Protein AF-A0A661VK56-F1 (afdb_monomer_lite)

Foldseek 3Di:
DDLVCLLLLLLLQLLVCCVVDVCCVVFNAFLVVSLVSSPDDDPDVVSSVVSVVVCVVVVQKDADDQDPDDPDGGGPHIHGDPVSNVVSVVSPDDPVVVVVVVVVVVVVVVVVVVVVVVVVVVVVVCVVVPD

Secondary structure (DSSP, 8-state):
--TTTHHHHHHHHHHHHHHH-HHHHHH-B-HHHHHHHHT---SSHHHHHHHHHHHHHTTSEEES---TT-TT---S-EEE-HHHHHHHHHHTS-HHHHHHHHHHHHHHHHHHHHHHHHHHHHHHHHHHHH-

Sequence (131 aa):
MEPTEYPEHLLKVFFNEYNRNSVVREYGLYPNELINKSRIRFPDYGDALAAVDRMRELGWIKVLSPRPARRVCSFDGVQLTEKGIHYAQWLLRPWHRKAWDTVKGYVRSRIHLILAVLLTLLFAYLVWRFG

pLDDT: mean 87.24, std 12.74, range [43.44, 97.5]

Structure (mmCIF, N/CA/C/O backbone):
data_AF-A0A661VK56-F1
#
_entry.id   AF-A0A661VK56-F1
#
loop_
_atom_site.group_PDB
_atom_site.id
_atom_site.type_symbol
_atom_site.label_atom_id
_atom_site.label_alt_id
_atom_site.label_comp_id
_atom_site.label_asym_id
_atom_site.label_entity_id
_atom_site.label_seq_id
_atom_site.pdbx_PDB_ins_code
_atom_site.Cartn_x
_atom_site.Cartn_y
_atom_site.Cartn_z
_atom_site.occupancy
_atom_site.B_iso_or_equiv
_atom_site.auth_seq_id
_atom_site.auth_comp_id
_atom_site.auth_asym_id
_atom_site.auth_atom_id
_atom_site.pdbx_PDB_model_num
ATOM 1 N N . MET A 1 1 ? 6.924 13.075 -12.542 1.00 60.97 1 MET A N 1
ATOM 2 C CA . MET A 1 1 ? 6.350 12.439 -11.345 1.00 60.97 1 MET A CA 1
ATOM 3 C C . MET A 1 1 ? 7.347 12.677 -10.244 1.00 60.97 1 MET A C 1
ATOM 5 O O . MET A 1 1 ? 8.521 12.404 -10.465 1.00 60.97 1 MET A O 1
ATOM 9 N N . GLU A 1 2 ? 6.912 13.283 -9.148 1.00 70.31 2 GLU A N 1
ATOM 10 C CA . GLU A 1 2 ? 7.808 13.552 -8.022 1.00 70.31 2 GLU A CA 1
ATOM 11 C C . GLU A 1 2 ? 8.184 12.222 -7.343 1.00 70.31 2 GLU A C 1
ATOM 13 O O . GLU A 1 2 ? 7.333 11.328 -7.265 1.00 70.31 2 GLU A O 1
ATOM 18 N N . PRO A 1 3 ? 9.413 12.059 -6.820 1.00 70.25 3 PRO A N 1
ATOM 19 C CA . PRO A 1 3 ? 9.832 10.830 -6.138 1.00 70.25 3 PRO A CA 1
ATOM 20 C C . PRO A 1 3 ? 8.898 10.387 -5.001 1.00 70.25 3 PRO A C 1
ATOM 22 O O . PRO A 1 3 ? 8.760 9.199 -4.711 1.00 70.25 3 PRO A O 1
ATOM 25 N N . THR A 1 4 ? 8.204 11.344 -4.387 1.00 76.69 4 THR A N 1
ATOM 26 C CA . THR A 1 4 ? 7.226 11.132 -3.315 1.00 76.69 4 THR A CA 1
ATOM 27 C C . THR A 1 4 ? 5.907 10.512 -3.790 1.00 76.69 4 THR A C 1
ATOM 29 O O . THR A 1 4 ? 5.192 9.928 -2.979 1.00 76.69 4 THR A O 1
ATOM 32 N N . GLU A 1 5 ? 5.589 10.581 -5.086 1.00 85.62 5 GLU A N 1
ATOM 33 C CA . GLU A 1 5 ? 4.342 10.058 -5.664 1.00 85.62 5 GLU A CA 1
ATOM 34 C C . GLU A 1 5 ? 4.463 8.596 -6.122 1.00 85.62 5 GLU A C 1
ATOM 36 O O . GLU A 1 5 ? 3.448 7.908 -6.293 1.00 85.62 5 GLU A O 1
ATOM 41 N N . TYR A 1 6 ? 5.689 8.093 -6.311 1.00 88.94 6 TYR A N 1
ATOM 42 C CA . TYR A 1 6 ? 5.926 6.720 -6.765 1.00 88.94 6 TYR A CA 1
ATOM 43 C C . TYR A 1 6 ? 5.259 5.657 -5.879 1.00 88.94 6 TYR A C 1
ATOM 45 O O . TYR A 1 6 ? 4.597 4.776 -6.439 1.00 88.94 6 TYR A O 1
ATOM 53 N N . PRO A 1 7 ? 5.330 5.727 -4.533 1.00 93.25 7 PRO A N 1
ATOM 54 C CA . PRO A 1 7 ? 4.699 4.731 -3.668 1.00 93.25 7 PRO A CA 1
ATOM 55 C C . PRO A 1 7 ? 3.177 4.652 -3.849 1.00 93.25 7 PRO A C 1
ATOM 57 O O . PRO A 1 7 ? 2.611 3.561 -3.898 1.00 93.25 7 PRO A O 1
ATOM 60 N N . GLU A 1 8 ? 2.494 5.792 -3.989 1.00 94.56 8 GLU A N 1
ATOM 61 C CA . GLU A 1 8 ? 1.039 5.820 -4.180 1.00 94.56 8 GLU A CA 1
ATOM 62 C C . GLU A 1 8 ? 0.627 5.271 -5.546 1.00 94.56 8 GLU A C 1
ATOM 64 O O . GLU A 1 8 ? -0.393 4.586 -5.676 1.00 94.56 8 GLU A O 1
ATOM 69 N N . HIS A 1 9 ? 1.405 5.566 -6.587 1.00 93.88 9 HIS A N 1
ATOM 70 C CA . HIS A 1 9 ? 1.124 5.058 -7.922 1.00 93.88 9 HIS A CA 1
ATOM 71 C C . HIS A 1 9 ? 1.365 3.550 -8.013 1.00 93.88 9 HIS A C 1
ATOM 73 O O . HIS A 1 9 ? 0.511 2.824 -8.528 1.00 93.88 9 HIS A O 1
ATOM 79 N N . LEU A 1 10 ? 2.474 3.062 -7.452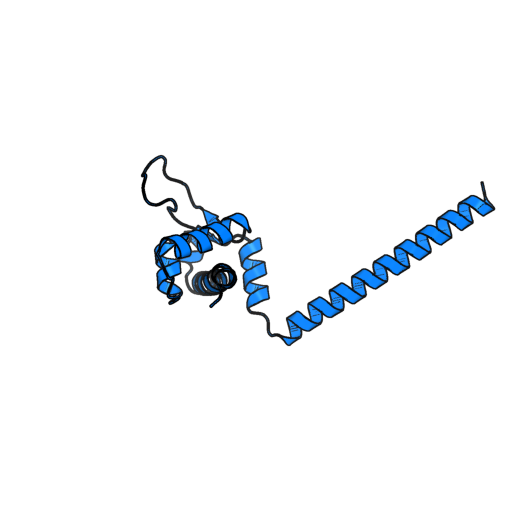 1.00 94.94 10 LEU A N 1
ATOM 80 C CA . LEU A 1 10 ? 2.727 1.628 -7.312 1.00 94.94 10 LEU A CA 1
ATOM 81 C C . LEU A 1 10 ? 1.608 0.947 -6.517 1.00 94.94 10 LEU A C 1
ATOM 83 O O . LEU A 1 10 ? 1.123 -0.103 -6.933 1.00 94.94 10 LEU A O 1
ATOM 87 N N . LEU A 1 11 ? 1.121 1.568 -5.439 1.00 96.69 11 LEU A N 1
ATOM 88 C CA . LEU A 1 11 ? 0.007 1.037 -4.656 1.00 96.69 11 LEU A CA 1
ATOM 89 C C . LEU A 1 11 ? -1.289 0.914 -5.474 1.00 96.69 11 LEU A C 1
ATOM 91 O O . LEU A 1 11 ? -1.969 -0.108 -5.383 1.00 96.69 11 LEU A O 1
ATOM 95 N N . LYS A 1 12 ? -1.631 1.913 -6.300 1.00 95.94 12 LYS A N 1
ATOM 96 C CA . LYS A 1 12 ? -2.804 1.848 -7.196 1.00 95.94 12 LYS A CA 1
ATOM 97 C C . LYS A 1 12 ? -2.689 0.692 -8.188 1.00 95.94 12 LYS A C 1
ATOM 99 O O . LYS A 1 12 ? -3.656 -0.042 -8.390 1.00 95.94 12 LYS A O 1
ATOM 104 N N . VAL A 1 13 ? -1.513 0.519 -8.794 1.00 95.81 13 VAL A N 1
ATOM 105 C CA . VAL A 1 13 ? -1.239 -0.584 -9.729 1.00 95.81 13 VAL A CA 1
ATOM 106 C C . VAL A 1 13 ? -1.361 -1.922 -9.008 1.00 95.81 13 VAL A C 1
ATOM 108 O O . VAL A 1 13 ? -2.071 -2.807 -9.483 1.00 95.81 13 VAL A O 1
ATOM 111 N N . PHE A 1 14 ? -0.750 -2.047 -7.830 1.00 96.62 14 PHE A N 1
ATOM 112 C CA . PHE A 1 14 ? -0.795 -3.279 -7.055 1.00 96.62 14 PHE A CA 1
ATOM 113 C C . PHE A 1 14 ? -2.229 -3.643 -6.654 1.00 96.62 14 PHE A C 1
ATOM 115 O O . PHE A 1 14 ? -2.654 -4.785 -6.813 1.00 96.62 14 PHE A O 1
ATOM 122 N N . PHE A 1 15 ? -3.016 -2.664 -6.207 1.00 97.25 15 PHE A N 1
ATOM 123 C CA . PHE A 1 15 ? -4.417 -2.873 -5.850 1.00 97.25 15 PHE A CA 1
ATOM 124 C C . PHE A 1 15 ? -5.283 -3.289 -7.048 1.00 97.25 15 PHE A C 1
ATOM 126 O O . PHE A 1 15 ? -6.156 -4.147 -6.915 1.00 97.25 15 PHE A O 1
ATOM 133 N N . ASN A 1 16 ? -5.023 -2.743 -8.237 1.00 96.06 16 ASN A N 1
ATOM 134 C CA . ASN A 1 16 ? -5.711 -3.175 -9.452 1.00 96.06 16 ASN A CA 1
ATOM 135 C C . ASN A 1 16 ? -5.389 -4.634 -9.807 1.00 96.06 16 ASN A C 1
ATOM 137 O O . ASN A 1 16 ? -6.302 -5.391 -10.132 1.00 96.06 16 ASN A O 1
ATOM 141 N N . GLU A 1 17 ? -4.125 -5.049 -9.707 1.00 95.75 17 GLU A N 1
ATOM 142 C CA . GLU A 1 17 ? -3.714 -6.443 -9.934 1.00 95.75 17 GLU A CA 1
ATOM 143 C C . GLU A 1 17 ? -4.309 -7.391 -8.885 1.00 95.75 17 GLU A C 1
ATOM 145 O O . GLU A 1 17 ? -4.854 -8.435 -9.237 1.00 95.75 17 GLU A O 1
ATOM 150 N N . TYR A 1 18 ? -4.308 -6.988 -7.614 1.00 95.44 18 TYR A N 1
ATOM 151 C CA . TYR A 1 18 ? -4.923 -7.721 -6.503 1.00 95.44 18 TYR A CA 1
ATOM 152 C C . TYR A 1 18 ? -6.428 -7.986 -6.711 1.00 95.44 18 TYR A C 1
ATOM 154 O O . TYR A 1 18 ? -6.957 -9.046 -6.352 1.00 95.44 18 TYR A O 1
ATOM 162 N N . ASN A 1 19 ? -7.144 -7.030 -7.306 1.00 95.38 19 ASN A N 1
ATOM 163 C CA . ASN A 1 19 ? -8.568 -7.187 -7.607 1.00 95.38 19 ASN A CA 1
ATOM 164 C C . ASN A 1 19 ? -8.820 -8.080 -8.827 1.00 95.38 19 ASN A C 1
ATOM 166 O O . ASN A 1 19 ? -9.839 -8.767 -8.866 1.00 95.38 19 ASN A O 1
ATOM 170 N N . ARG A 1 20 ? -7.907 -8.081 -9.804 1.00 95.25 20 ARG A N 1
ATOM 171 C CA . ARG A 1 20 ? -8.059 -8.797 -11.080 1.00 95.25 20 ARG A CA 1
ATOM 172 C C . ARG A 1 20 ? -7.554 -10.237 -11.043 1.00 95.25 20 ARG A C 1
ATOM 174 O O . ARG A 1 20 ? -8.059 -11.057 -11.800 1.00 95.25 20 ARG A O 1
ATOM 181 N N . ASN A 1 21 ? -6.568 -10.541 -10.202 1.00 93.44 21 ASN A N 1
ATOM 182 C CA . ASN A 1 21 ? -5.884 -11.829 -10.199 1.00 93.44 21 ASN A CA 1
ATOM 183 C C . ASN A 1 21 ? -5.910 -12.470 -8.801 1.00 93.44 21 ASN A C 1
ATOM 185 O O . ASN A 1 21 ? -5.311 -11.954 -7.856 1.00 93.44 21 ASN A O 1
ATOM 189 N N . SER A 1 22 ? -6.588 -13.616 -8.671 1.00 92.06 22 SER A N 1
ATOM 190 C CA . SER A 1 22 ? -6.664 -14.374 -7.413 1.00 92.06 22 SER A CA 1
ATOM 191 C C . SER A 1 22 ? -5.299 -14.879 -6.944 1.00 92.06 22 SER A C 1
ATOM 193 O O . SER A 1 22 ? -5.051 -14.897 -5.742 1.00 92.06 22 SER A O 1
ATOM 195 N N . VAL A 1 23 ? -4.382 -15.193 -7.866 1.00 88.88 23 VAL A N 1
ATOM 196 C CA . VAL A 1 23 ? -3.012 -15.616 -7.535 1.00 88.88 23 VAL A CA 1
ATOM 197 C C . VAL A 1 23 ? -2.266 -14.492 -6.820 1.00 88.88 23 VAL A C 1
ATOM 199 O O . VAL A 1 23 ? -1.632 -14.726 -5.799 1.00 88.88 23 VAL A O 1
ATOM 202 N N . VAL A 1 24 ? -2.408 -13.249 -7.290 1.00 91.12 24 VAL A N 1
ATOM 203 C CA . VAL A 1 24 ? -1.785 -12.074 -6.649 1.00 91.12 24 VAL A CA 1
ATOM 204 C C . VAL A 1 24 ? -2.366 -11.821 -5.260 1.00 91.12 24 VAL A C 1
ATOM 206 O O . VAL A 1 24 ? -1.668 -11.378 -4.348 1.00 91.12 24 VAL A O 1
ATOM 209 N N . ARG A 1 25 ? -3.655 -12.115 -5.076 1.00 90.50 25 ARG A N 1
ATOM 210 C CA . ARG A 1 25 ? -4.321 -11.996 -3.778 1.00 90.50 25 ARG A CA 1
ATOM 211 C C . ARG A 1 25 ? -3.781 -12.999 -2.767 1.00 90.50 25 ARG A C 1
ATOM 213 O O . ARG A 1 25 ? -3.565 -12.625 -1.618 1.00 90.50 25 ARG A O 1
ATOM 220 N N . GLU A 1 26 ? -3.570 -14.235 -3.194 1.00 87.62 26 GLU A N 1
ATOM 221 C CA . GLU A 1 26 ? -3.153 -15.341 -2.333 1.00 87.62 26 GLU A CA 1
ATOM 222 C C . GLU A 1 26 ? -1.640 -15.341 -2.073 1.00 87.62 26 GLU A C 1
ATOM 224 O O . GLU A 1 26 ? -1.215 -15.422 -0.922 1.00 87.62 26 GLU A O 1
ATOM 229 N N . TYR A 1 27 ? -0.836 -15.151 -3.121 1.00 87.69 27 TYR A N 1
ATOM 230 C CA . TYR A 1 27 ? 0.622 -15.318 -3.093 1.00 87.69 27 TYR A CA 1
ATOM 231 C C . TYR A 1 27 ? 1.410 -14.007 -3.189 1.00 87.69 27 TYR A C 1
ATOM 233 O O . TYR A 1 27 ? 2.634 -14.018 -3.083 1.00 87.69 27 TYR A O 1
ATOM 241 N N . GLY A 1 28 ? 0.738 -12.868 -3.365 1.00 90.56 28 GLY A N 1
ATOM 242 C CA . GLY A 1 28 ? 1.404 -11.582 -3.548 1.00 90.56 28 GLY A CA 1
ATOM 243 C C . GLY A 1 28 ? 2.021 -11.416 -4.938 1.00 90.56 28 GLY A C 1
ATOM 244 O O . GLY A 1 28 ? 1.610 -12.048 -5.909 1.00 90.56 28 GLY A O 1
ATOM 245 N N . LEU A 1 29 ? 2.981 -10.502 -5.045 1.00 91.00 29 LEU A N 1
ATOM 246 C CA . LEU A 1 29 ? 3.660 -10.161 -6.291 1.00 91.00 29 LEU A CA 1
ATOM 247 C C . LEU A 1 29 ? 5.135 -9.852 -6.024 1.00 91.00 29 LEU A C 1
ATOM 249 O O . LEU A 1 29 ? 5.466 -9.277 -4.987 1.00 91.00 29 LEU A O 1
ATOM 253 N N . TYR A 1 30 ? 6.032 -10.170 -6.953 1.00 90.88 30 TYR A N 1
ATOM 254 C CA . TYR A 1 30 ? 7.426 -9.737 -6.832 1.00 90.88 30 TYR A CA 1
ATOM 255 C C . TYR A 1 30 ? 7.549 -8.228 -7.091 1.00 90.88 30 TYR A C 1
ATOM 257 O O . TYR A 1 30 ? 6.912 -7.723 -8.020 1.00 90.88 30 TYR A O 1
ATOM 265 N N . PRO A 1 31 ? 8.398 -7.477 -6.362 1.00 90.38 31 PRO A N 1
ATOM 266 C CA . PRO A 1 31 ? 8.567 -6.043 -6.618 1.00 90.38 31 PRO A CA 1
ATOM 267 C C . PRO A 1 31 ? 8.916 -5.709 -8.064 1.00 90.38 31 PRO A C 1
ATOM 269 O O . PRO A 1 31 ? 8.384 -4.752 -8.615 1.00 90.38 31 PRO A O 1
ATOM 272 N N . ASN A 1 32 ? 9.732 -6.538 -8.714 1.00 89.25 32 ASN A N 1
ATOM 273 C CA . ASN A 1 32 ? 10.124 -6.327 -10.108 1.00 89.25 32 ASN A CA 1
ATOM 274 C C . ASN A 1 32 ? 8.934 -6.440 -11.052 1.00 89.25 32 ASN A C 1
ATOM 276 O O . ASN A 1 32 ? 8.797 -5.646 -11.979 1.00 89.25 32 ASN A O 1
ATOM 280 N N . GLU A 1 33 ? 8.035 -7.387 -10.792 1.00 91.06 33 GLU A N 1
ATOM 281 C CA . GLU A 1 33 ? 6.789 -7.503 -11.541 1.00 91.06 33 GLU A CA 1
ATOM 282 C C . GLU A 1 33 ? 5.894 -6.285 -11.306 1.00 91.06 33 GLU A C 1
ATOM 284 O O . GLU A 1 33 ? 5.283 -5.796 -12.255 1.00 91.06 33 GLU A O 1
ATOM 289 N N . LEU A 1 34 ? 5.846 -5.756 -10.077 1.00 92.38 34 LEU A N 1
ATOM 290 C CA . LEU A 1 34 ? 5.043 -4.576 -9.745 1.00 92.38 34 LEU A CA 1
ATOM 291 C C . LEU A 1 34 ? 5.568 -3.342 -10.480 1.00 92.38 34 LEU A C 1
ATOM 293 O O . LEU A 1 34 ? 4.800 -2.626 -11.125 1.00 92.38 34 LEU A O 1
ATOM 297 N N . ILE A 1 35 ? 6.881 -3.125 -10.411 1.00 91.75 35 ILE A N 1
ATOM 298 C CA . ILE A 1 35 ? 7.588 -2.034 -11.081 1.00 91.75 35 ILE A CA 1
ATOM 299 C C . ILE A 1 35 ? 7.341 -2.119 -12.590 1.00 91.75 35 ILE A C 1
ATOM 301 O O . ILE A 1 35 ? 6.879 -1.146 -13.188 1.00 91.75 35 ILE A O 1
ATOM 305 N N . ASN A 1 36 ? 7.520 -3.297 -13.192 1.00 91.44 36 ASN A N 1
ATOM 306 C CA . ASN A 1 36 ? 7.294 -3.504 -14.623 1.00 91.44 36 ASN A CA 1
ATOM 307 C C . ASN A 1 36 ? 5.831 -3.258 -15.030 1.00 91.44 36 ASN A C 1
ATOM 309 O O . ASN A 1 36 ? 5.564 -2.585 -16.028 1.00 91.44 36 ASN A O 1
ATOM 313 N N . LYS A 1 37 ? 4.863 -3.748 -14.243 1.00 92.50 37 LYS A N 1
ATOM 314 C CA . LYS A 1 37 ? 3.426 -3.523 -14.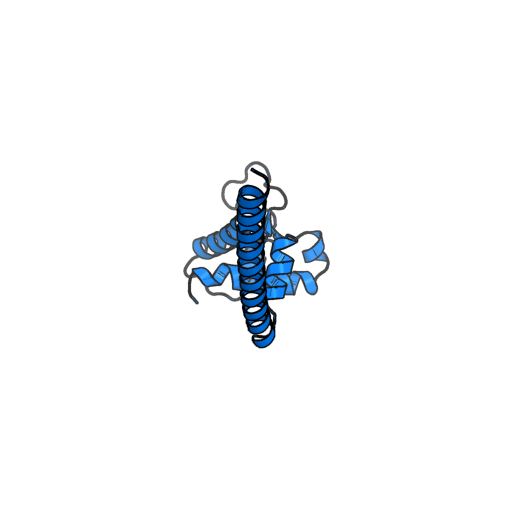483 1.00 92.50 37 LYS A CA 1
ATOM 315 C C . LYS A 1 37 ? 3.029 -2.056 -14.329 1.00 92.50 37 LYS A C 1
ATOM 317 O O . LYS A 1 37 ? 2.079 -1.618 -14.977 1.00 92.50 37 LYS A O 1
ATOM 322 N N . SER A 1 38 ? 3.751 -1.291 -13.511 1.00 90.94 38 SER A N 1
ATOM 323 C CA . SER A 1 38 ? 3.433 0.114 -13.249 1.00 90.94 38 SER A CA 1
ATOM 324 C C . SER A 1 38 ? 3.677 1.042 -14.435 1.00 90.94 38 SER A C 1
ATOM 326 O O . SER A 1 38 ? 3.078 2.116 -14.488 1.00 90.94 38 SER A O 1
ATOM 328 N N . ARG A 1 39 ? 4.542 0.636 -15.379 1.00 90.19 39 ARG A N 1
ATOM 329 C CA . ARG A 1 39 ? 5.012 1.454 -16.512 1.00 90.19 39 ARG A CA 1
ATOM 330 C C . ARG A 1 39 ? 5.625 2.802 -16.097 1.00 90.19 39 ARG A C 1
ATOM 332 O O . ARG A 1 39 ? 5.792 3.679 -16.942 1.00 90.19 39 ARG A O 1
ATOM 339 N N . ILE A 1 40 ? 5.974 2.969 -14.820 1.00 88.56 40 ILE A N 1
ATOM 340 C CA . ILE A 1 40 ? 6.714 4.130 -14.331 1.00 88.56 40 ILE A CA 1
ATOM 341 C C . ILE A 1 40 ? 8.159 4.002 -14.813 1.00 88.56 40 ILE A C 1
ATOM 343 O O . ILE A 1 40 ? 8.782 2.949 -14.672 1.00 88.56 40 ILE A O 1
ATOM 347 N N . ARG A 1 41 ? 8.700 5.083 -15.379 1.00 87.31 41 ARG A N 1
ATOM 348 C CA . ARG A 1 41 ? 10.135 5.194 -15.644 1.00 87.31 41 ARG A CA 1
ATOM 349 C C . ARG A 1 41 ? 10.810 5.746 -14.399 1.00 87.31 41 ARG A C 1
ATOM 351 O O . ARG A 1 41 ? 10.668 6.930 -14.108 1.00 87.31 41 ARG A O 1
ATOM 358 N N . PHE A 1 42 ? 11.507 4.880 -13.681 1.00 86.88 42 PHE A N 1
ATOM 359 C CA . PHE A 1 42 ? 12.376 5.294 -12.589 1.00 86.88 42 PHE A CA 1
ATOM 360 C C . PHE A 1 42 ? 13.721 5.781 -13.153 1.00 86.88 42 PHE A C 1
ATOM 362 O O . PHE A 1 42 ? 14.164 5.230 -14.166 1.00 86.88 42 PHE A O 1
ATOM 369 N N . PRO A 1 43 ? 14.353 6.802 -12.544 1.00 86.00 43 PRO A N 1
ATOM 370 C CA . PRO A 1 43 ? 15.698 7.241 -12.921 1.00 86.00 43 PRO A CA 1
ATOM 371 C C . PRO A 1 43 ? 16.720 6.107 -12.811 1.00 86.00 43 PRO A C 1
ATOM 373 O O . PRO A 1 43 ? 17.510 5.894 -13.730 1.00 86.00 43 PRO A O 1
ATOM 376 N N . ASP A 1 44 ? 16.637 5.333 -11.730 1.00 88.00 44 ASP A N 1
ATOM 377 C CA . ASP A 1 44 ? 17.379 4.095 -11.554 1.00 88.00 44 ASP A CA 1
ATOM 378 C C . ASP A 1 44 ? 16.535 3.007 -10.863 1.00 88.00 44 ASP A C 1
ATOM 380 O O . ASP A 1 44 ? 15.404 3.214 -10.418 1.00 88.00 44 ASP A O 1
ATOM 384 N N . TYR A 1 45 ? 17.074 1.790 -10.820 1.00 84.88 45 TYR A N 1
ATOM 385 C CA . TYR A 1 45 ? 16.396 0.657 -10.193 1.00 84.88 45 TYR A CA 1
ATOM 386 C C . TYR A 1 45 ? 16.385 0.737 -8.653 1.00 84.88 45 TYR A C 1
ATOM 388 O O . TYR A 1 45 ? 15.502 0.167 -8.011 1.00 84.88 45 TYR A O 1
ATOM 396 N N . GLY A 1 46 ? 17.332 1.464 -8.056 1.00 86.94 46 GLY A N 1
ATOM 397 C CA . GLY A 1 46 ? 17.376 1.739 -6.623 1.00 86.94 46 GLY A CA 1
ATOM 398 C C . GLY A 1 46 ? 16.188 2.586 -6.167 1.00 86.94 46 GLY A C 1
ATOM 399 O O . GLY A 1 46 ? 15.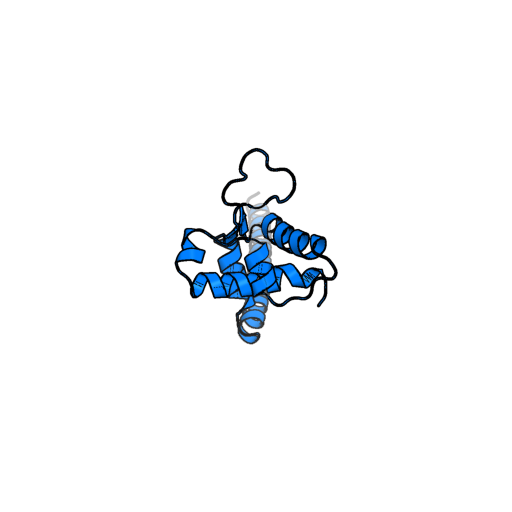550 2.226 -5.183 1.00 86.94 46 GLY A O 1
ATOM 400 N N . ASP A 1 47 ? 15.812 3.614 -6.926 1.00 87.94 47 ASP A N 1
ATOM 401 C CA . ASP A 1 47 ? 14.628 4.448 -6.689 1.00 87.94 47 ASP A CA 1
ATOM 402 C C . ASP A 1 47 ? 13.337 3.624 -6.726 1.00 87.94 47 ASP A C 1
ATOM 404 O O . ASP A 1 47 ? 12.431 3.807 -5.907 1.00 87.94 47 ASP A O 1
ATOM 408 N N . ALA A 1 48 ? 13.255 2.677 -7.664 1.00 89.00 48 ALA A N 1
ATOM 409 C CA . ALA A 1 48 ? 12.111 1.781 -7.781 1.00 89.00 48 ALA A CA 1
ATOM 410 C C . ALA A 1 48 ? 11.969 0.893 -6.537 1.00 89.00 48 ALA A C 1
ATOM 412 O O . ALA A 1 48 ? 10.876 0.752 -5.980 1.00 89.00 48 ALA A O 1
ATOM 413 N N . LEU A 1 49 ? 13.085 0.331 -6.064 1.00 89.88 49 LEU A N 1
ATOM 414 C CA . LEU A 1 49 ? 13.112 -0.447 -4.830 1.00 89.88 49 LEU A CA 1
ATOM 415 C C . LEU A 1 49 ? 12.866 0.418 -3.591 1.00 89.88 49 LEU A C 1
ATOM 417 O O . LEU A 1 49 ? 12.153 -0.028 -2.698 1.00 89.88 49 LEU A O 1
ATOM 421 N N . ALA A 1 50 ? 13.381 1.647 -3.545 1.00 90.81 50 ALA A N 1
ATOM 422 C CA . ALA A 1 50 ? 13.144 2.590 -2.456 1.00 90.81 50 ALA A CA 1
ATOM 423 C C . ALA A 1 50 ? 11.658 2.958 -2.346 1.00 90.81 50 ALA A C 1
ATOM 425 O O . ALA A 1 50 ? 11.120 3.040 -1.244 1.00 90.81 50 ALA A O 1
ATOM 426 N N . ALA A 1 51 ? 10.954 3.102 -3.473 1.00 92.12 51 ALA A N 1
ATOM 427 C CA . ALA A 1 51 ? 9.512 3.324 -3.470 1.00 92.12 51 ALA A CA 1
ATOM 428 C C . ALA A 1 51 ? 8.744 2.121 -2.891 1.00 92.12 51 ALA A C 1
ATOM 430 O O . ALA A 1 51 ? 7.827 2.304 -2.088 1.00 92.12 51 ALA A O 1
ATOM 431 N N . VAL A 1 52 ? 9.133 0.892 -3.247 1.00 92.44 52 VAL A N 1
ATOM 432 C CA . VAL A 1 52 ? 8.554 -0.335 -2.667 1.00 92.44 52 VAL A CA 1
ATOM 433 C C . VAL A 1 52 ? 8.879 -0.440 -1.178 1.00 92.44 52 VAL A C 1
ATOM 435 O O . VAL A 1 52 ? 8.004 -0.767 -0.374 1.00 92.44 52 VAL A O 1
ATOM 438 N N . ASP A 1 53 ? 10.106 -0.109 -0.785 1.00 91.38 53 ASP A N 1
ATOM 439 C CA . ASP A 1 53 ? 10.510 -0.113 0.615 1.00 91.38 53 ASP A CA 1
ATOM 440 C C . ASP A 1 53 ? 9.711 0.904 1.431 1.00 91.38 53 ASP A C 1
ATOM 442 O O . ASP A 1 53 ? 9.197 0.595 2.506 1.00 91.38 53 ASP A O 1
ATOM 446 N N . ARG A 1 54 ? 9.457 2.079 0.855 1.00 93.25 54 ARG A N 1
ATOM 447 C CA . ARG A 1 54 ? 8.594 3.090 1.456 1.00 93.25 54 ARG A CA 1
ATOM 448 C C . ARG A 1 54 ? 7.160 2.595 1.640 1.00 93.25 54 ARG A C 1
ATOM 450 O O . ARG A 1 54 ? 6.557 2.848 2.681 1.00 93.25 54 ARG A O 1
ATOM 457 N N . MET A 1 55 ? 6.603 1.855 0.678 1.00 95.12 55 MET A N 1
ATOM 458 C CA . MET A 1 55 ? 5.283 1.222 0.840 1.00 95.12 55 MET A CA 1
ATOM 459 C C . MET A 1 55 ? 5.265 0.238 2.023 1.00 95.12 55 MET A C 1
ATOM 461 O O . MET A 1 55 ? 4.249 0.135 2.720 1.00 95.12 55 MET A O 1
ATOM 465 N N . ARG A 1 56 ? 6.374 -0.479 2.261 1.00 93.88 56 ARG A N 1
ATOM 466 C CA . ARG A 1 56 ? 6.548 -1.377 3.414 1.00 93.88 56 ARG A CA 1
ATOM 467 C C . ARG A 1 56 ? 6.626 -0.589 4.721 1.00 93.88 56 ARG A C 1
ATOM 469 O O . ARG A 1 56 ? 5.882 -0.909 5.644 1.00 93.88 56 ARG A O 1
ATOM 476 N N . GLU A 1 57 ? 7.452 0.454 4.795 1.00 93.25 57 GLU A N 1
ATOM 477 C CA . GLU A 1 57 ? 7.569 1.328 5.976 1.00 93.25 57 GLU A CA 1
ATOM 478 C C . GLU A 1 57 ? 6.231 1.970 6.365 1.00 93.25 57 GLU A C 1
ATOM 480 O O . GLU A 1 57 ? 5.882 2.062 7.541 1.00 93.25 57 GLU A O 1
ATOM 485 N N . LEU A 1 58 ? 5.437 2.377 5.371 1.00 94.88 58 LEU A N 1
ATOM 486 C CA . LEU A 1 58 ? 4.102 2.942 5.580 1.00 94.88 58 LEU A CA 1
ATOM 487 C C . LEU A 1 58 ? 3.062 1.882 5.983 1.00 94.88 58 LEU A C 1
ATOM 489 O O . LEU A 1 58 ? 1.928 2.224 6.342 1.00 94.88 58 LEU A O 1
ATOM 493 N N . GLY A 1 59 ? 3.434 0.601 5.966 1.00 96.12 59 GLY A N 1
ATOM 494 C CA . GLY A 1 59 ? 2.590 -0.529 6.329 1.00 96.12 59 GLY A CA 1
ATOM 495 C C . GLY A 1 59 ? 1.508 -0.833 5.298 1.00 96.12 59 GLY A C 1
ATOM 496 O O . GLY A 1 59 ? 0.495 -1.427 5.657 1.00 96.12 59 GLY A O 1
ATOM 497 N N . TRP A 1 60 ? 1.669 -0.401 4.043 1.00 97.50 60 TRP A N 1
ATOM 498 C CA . TRP A 1 60 ? 0.725 -0.698 2.959 1.00 97.50 60 TRP A CA 1
ATOM 499 C C . TRP A 1 60 ? 0.944 -2.088 2.360 1.00 97.50 60 TRP A C 1
ATOM 501 O O . TRP A 1 60 ? 0.010 -2.702 1.843 1.00 97.50 60 TRP A O 1
ATOM 511 N N . ILE A 1 61 ? 2.172 -2.594 2.451 1.00 95.62 61 ILE A N 1
ATOM 512 C CA . ILE A 1 61 ? 2.543 -3.939 2.020 1.00 95.62 61 ILE A CA 1
ATOM 513 C C . ILE A 1 61 ? 3.332 -4.659 3.113 1.00 95.62 61 ILE A C 1
ATOM 515 O O . ILE A 1 61 ? 3.962 -4.028 3.961 1.00 95.62 61 ILE A O 1
ATOM 519 N N . LYS A 1 62 ? 3.315 -5.989 3.066 1.00 92.75 62 LYS A N 1
ATOM 520 C CA . LYS A 1 62 ? 4.170 -6.879 3.858 1.00 92.75 62 LYS A CA 1
ATOM 521 C C . LYS A 1 62 ? 5.018 -7.746 2.930 1.00 92.75 62 LYS A C 1
ATOM 523 O O . LYS A 1 62 ? 4.584 -8.061 1.824 1.00 92.75 62 LYS A O 1
ATOM 528 N N . VAL A 1 63 ? 6.203 -8.139 3.386 1.00 88.62 63 VAL A N 1
ATOM 529 C CA . VAL A 1 63 ? 7.092 -9.053 2.652 1.00 88.62 63 VAL A CA 1
ATOM 530 C C . VAL A 1 63 ? 6.733 -10.491 3.018 1.00 88.62 63 VAL A C 1
ATOM 532 O O . VAL A 1 63 ? 6.615 -10.819 4.199 1.00 88.62 63 VAL A O 1
ATOM 535 N N . LEU A 1 64 ? 6.535 -11.338 2.014 1.00 83.12 64 LEU A N 1
ATOM 536 C CA . LEU A 1 64 ? 6.254 -12.759 2.178 1.00 83.12 64 LEU A CA 1
ATOM 537 C C . LEU A 1 64 ? 7.589 -13.510 2.225 1.00 83.12 64 LEU A C 1
ATOM 539 O O . LEU A 1 64 ? 8.184 -13.768 1.189 1.00 83.12 64 LEU A O 1
ATOM 543 N N . SER A 1 65 ? 8.051 -13.805 3.444 1.00 67.19 65 SER A N 1
ATOM 544 C CA . SER A 1 65 ? 9.294 -14.517 3.793 1.00 67.19 65 SER A CA 1
ATOM 545 C C . SER A 1 65 ? 10.596 -13.929 3.226 1.00 67.19 65 SER A C 1
ATOM 547 O O . SER A 1 65 ? 10.857 -14.046 2.041 1.00 67.19 65 SER A O 1
ATOM 549 N N . PRO A 1 66 ? 11.512 -13.403 4.052 1.00 56.16 66 PRO A N 1
ATOM 550 C CA . PRO A 1 66 ? 12.905 -13.293 3.641 1.00 56.16 66 PRO A CA 1
ATOM 551 C C . PRO A 1 66 ? 13.511 -14.703 3.648 1.00 56.16 66 PRO A C 1
ATOM 553 O O . PRO A 1 66 ? 13.697 -15.279 4.722 1.00 56.16 66 PRO A O 1
ATOM 556 N N . ARG A 1 67 ? 13.828 -15.308 2.495 1.00 49.81 67 ARG A N 1
ATOM 557 C CA . ARG A 1 67 ? 14.710 -16.484 2.517 1.00 49.81 67 ARG A CA 1
ATOM 558 C C . ARG A 1 67 ? 16.005 -16.096 3.237 1.00 49.81 67 ARG A C 1
ATOM 560 O O . ARG A 1 67 ? 16.573 -15.038 2.944 1.00 49.81 67 ARG A O 1
ATOM 567 N N . PRO A 1 68 ? 16.510 -16.928 4.161 1.00 46.41 68 PRO A N 1
ATOM 568 C CA . PRO A 1 68 ? 17.799 -16.668 4.770 1.00 46.41 68 PRO A CA 1
ATOM 569 C C . PRO A 1 68 ? 18.868 -16.699 3.668 1.00 46.41 68 PRO A C 1
ATOM 571 O O . PRO A 1 68 ? 19.105 -17.722 3.034 1.00 46.41 68 PRO A O 1
ATOM 574 N N . ALA A 1 69 ? 19.491 -15.544 3.436 1.00 45.31 69 ALA A N 1
ATOM 575 C CA . ALA A 1 69 ? 20.725 -15.366 2.677 1.00 45.31 69 ALA A CA 1
ATOM 576 C C . ALA A 1 69 ? 20.720 -15.785 1.188 1.00 45.31 69 ALA A C 1
ATOM 578 O O . ALA A 1 69 ? 21.440 -16.692 0.774 1.00 45.31 69 ALA A O 1
ATOM 579 N N . ARG A 1 70 ? 20.088 -14.985 0.322 1.00 43.44 70 ARG A N 1
ATOM 580 C CA . ARG A 1 70 ? 20.723 -14.647 -0.967 1.00 43.44 70 ARG A CA 1
ATOM 581 C C . ARG A 1 70 ? 20.908 -13.141 -1.052 1.00 43.44 70 ARG A C 1
ATOM 583 O O . ARG A 1 70 ? 19.998 -12.387 -1.372 1.00 43.44 70 ARG A O 1
ATOM 590 N N . ARG A 1 71 ? 22.122 -12.720 -0.692 1.00 47.69 71 ARG A N 1
ATOM 591 C CA . ARG A 1 71 ? 22.646 -11.370 -0.905 1.00 47.69 71 ARG A CA 1
ATOM 592 C C . ARG A 1 71 ? 22.416 -11.035 -2.380 1.00 47.69 71 ARG A C 1
ATOM 594 O O . ARG A 1 71 ? 22.932 -11.771 -3.213 1.00 47.69 71 ARG A O 1
ATOM 601 N N . VAL A 1 72 ? 21.600 -10.014 -2.657 1.00 49.22 72 VAL A N 1
ATOM 602 C CA . VAL A 1 72 ? 21.571 -9.131 -3.851 1.00 49.22 72 VAL A CA 1
ATOM 603 C C . VAL A 1 72 ? 20.139 -8.647 -4.170 1.00 49.22 72 VAL A C 1
ATOM 605 O O . VAL A 1 72 ? 20.011 -7.523 -4.636 1.00 49.22 72 VAL A O 1
ATOM 608 N N . CYS A 1 73 ? 19.059 -9.364 -3.807 1.00 46.19 73 CYS A N 1
ATOM 609 C CA . CYS A 1 73 ? 17.674 -8.875 -3.995 1.00 46.19 73 CYS A CA 1
ATOM 610 C C . CYS A 1 73 ? 16.749 -9.266 -2.822 1.00 46.19 73 CYS A C 1
ATOM 612 O O . CYS A 1 73 ? 16.497 -10.444 -2.595 1.00 46.19 73 CYS A O 1
ATOM 614 N N . SER A 1 74 ? 16.237 -8.280 -2.078 1.00 51.25 74 SER A N 1
ATOM 615 C CA . SER A 1 74 ? 15.689 -8.442 -0.714 1.00 51.25 74 SER A CA 1
ATOM 616 C C . SER A 1 74 ? 14.182 -8.732 -0.598 1.00 51.25 74 SER A C 1
ATOM 618 O O . SER A 1 74 ? 13.613 -8.545 0.477 1.00 51.25 74 SER A O 1
ATOM 620 N N . PHE A 1 75 ? 13.507 -9.152 -1.670 1.00 57.84 75 PHE A N 1
ATOM 621 C CA . PHE A 1 75 ? 12.053 -9.347 -1.655 1.00 57.84 75 PHE A CA 1
ATOM 622 C C . PHE A 1 75 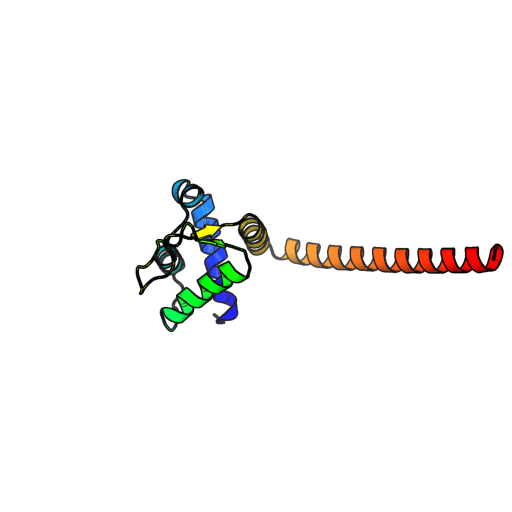? 11.646 -10.616 -2.417 1.00 57.84 75 PHE A C 1
ATOM 624 O O . PHE A 1 75 ? 11.582 -10.609 -3.644 1.00 57.84 75 PHE A O 1
ATOM 631 N N . ASP A 1 76 ? 11.313 -11.685 -1.689 1.00 68.06 76 ASP A N 1
ATOM 632 C CA . ASP A 1 76 ? 10.784 -12.939 -2.262 1.00 68.06 76 ASP A CA 1
ATOM 633 C C . ASP A 1 76 ? 9.282 -12.855 -2.619 1.00 68.06 76 ASP A C 1
ATOM 635 O O . ASP A 1 76 ? 8.704 -13.804 -3.141 1.00 68.06 76 ASP A O 1
ATOM 639 N N . GLY A 1 77 ? 8.655 -11.702 -2.375 1.00 83.81 77 GLY A N 1
ATOM 640 C CA . GLY A 1 77 ? 7.264 -11.398 -2.700 1.00 83.81 77 GLY A CA 1
ATOM 641 C C . GLY A 1 77 ? 6.704 -10.349 -1.743 1.00 83.81 77 GLY A C 1
ATOM 642 O O . GLY A 1 77 ? 7.089 -10.289 -0.574 1.00 83.81 77 GLY A O 1
ATOM 643 N N . VAL A 1 78 ? 5.804 -9.495 -2.222 1.00 91.94 78 VAL A N 1
ATOM 644 C CA . VAL A 1 78 ? 5.075 -8.523 -1.401 1.00 91.94 78 VAL A CA 1
ATOM 645 C C . VAL A 1 78 ? 3.576 -8.767 -1.495 1.00 91.94 78 VAL A C 1
ATOM 647 O O . VAL A 1 78 ? 3.075 -9.163 -2.541 1.00 91.94 78 VAL A O 1
ATOM 650 N N . GLN A 1 79 ? 2.844 -8.523 -0.410 1.00 94.75 79 GLN A N 1
ATOM 651 C CA . GLN A 1 79 ? 1.384 -8.635 -0.353 1.00 94.75 79 GLN A CA 1
ATOM 652 C C . GLN A 1 79 ? 0.786 -7.362 0.237 1.00 94.75 79 GLN A C 1
ATOM 654 O O . GLN A 1 79 ? 1.377 -6.763 1.136 1.00 94.75 79 GLN A O 1
ATOM 659 N N . LEU A 1 80 ? -0.394 -6.959 -0.236 1.00 96.31 80 LEU A N 1
ATOM 660 C CA . LEU A 1 80 ? -1.132 -5.854 0.372 1.00 96.31 80 LEU A CA 1
ATOM 661 C C . LEU A 1 80 ? -1.551 -6.200 1.803 1.00 96.31 80 LEU A C 1
ATOM 663 O O . LEU A 1 80 ? -1.986 -7.315 2.095 1.00 96.31 80 LEU A O 1
ATOM 667 N N . THR A 1 81 ? -1.438 -5.220 2.691 1.00 97.00 81 THR A N 1
ATOM 668 C CA . THR A 1 81 ? -2.044 -5.273 4.024 1.00 97.00 81 THR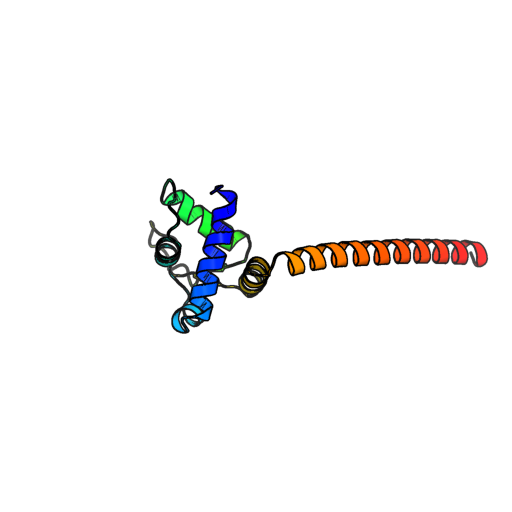 A CA 1
ATOM 669 C C . THR A 1 81 ? -3.460 -4.705 3.973 1.00 97.00 81 THR A C 1
ATOM 671 O O . THR A 1 81 ? -3.836 -4.010 3.028 1.00 97.00 81 THR A O 1
ATOM 674 N N . GLU A 1 82 ? -4.239 -4.921 5.031 1.00 96.50 82 GLU A N 1
ATOM 675 C CA . GLU A 1 82 ? -5.542 -4.267 5.200 1.00 96.50 82 GLU A CA 1
ATOM 676 C C . GLU A 1 82 ? -5.423 -2.733 5.130 1.00 96.50 82 GLU A C 1
ATOM 678 O O . GLU A 1 82 ? -6.183 -2.068 4.422 1.00 96.50 82 GLU A O 1
ATOM 683 N N . LYS A 1 83 ? -4.388 -2.165 5.766 1.00 96.94 83 LYS A N 1
ATOM 684 C CA . LYS A 1 83 ? -4.076 -0.730 5.696 1.00 96.94 83 LYS A CA 1
ATOM 685 C C . LYS A 1 83 ? -3.803 -0.275 4.260 1.00 96.94 83 LYS A C 1
ATOM 687 O O . LYS A 1 83 ? -4.316 0.762 3.842 1.00 96.94 83 LYS A O 1
ATOM 692 N N . GLY A 1 84 ? -3.016 -1.039 3.501 1.00 97.31 84 GLY A N 1
ATOM 693 C CA . GLY A 1 84 ? -2.729 -0.751 2.095 1.00 97.31 84 GLY A CA 1
ATOM 694 C C . GLY A 1 84 ? -3.973 -0.808 1.218 1.00 97.31 84 GLY A C 1
ATOM 695 O O . GLY A 1 84 ? -4.171 0.078 0.392 1.00 97.31 84 GLY A O 1
ATOM 696 N N . ILE A 1 85 ? -4.849 -1.790 1.445 1.00 97.19 85 ILE A N 1
ATOM 697 C CA . ILE A 1 85 ? -6.132 -1.922 0.743 1.00 97.19 85 ILE A CA 1
ATOM 698 C C . ILE A 1 85 ? -7.018 -0.704 1.009 1.00 97.19 85 ILE A C 1
ATOM 700 O O . ILE A 1 85 ? -7.490 -0.073 0.063 1.00 97.19 85 ILE A O 1
ATOM 704 N N . HIS A 1 86 ? -7.215 -0.329 2.274 1.00 96.06 86 HIS A N 1
ATOM 705 C CA . HIS A 1 86 ? -8.032 0.835 2.620 1.00 96.06 86 HIS A CA 1
ATOM 706 C C . HIS A 1 86 ? -7.480 2.127 2.027 1.00 96.06 86 HIS A C 1
ATOM 708 O O . HIS A 1 86 ? -8.237 2.949 1.500 1.00 96.06 86 HIS A O 1
ATOM 714 N N . TYR A 1 87 ? -6.161 2.302 2.080 1.00 96.06 87 TYR A N 1
ATOM 715 C CA . TYR A 1 87 ? -5.532 3.487 1.526 1.00 96.06 87 TYR A CA 1
ATOM 716 C C . TYR A 1 87 ? -5.624 3.521 -0.007 1.00 96.06 87 TYR A C 1
ATOM 718 O O . TYR A 1 87 ? -5.989 4.551 -0.571 1.00 96.06 87 TYR A O 1
ATOM 726 N N . ALA A 1 88 ? -5.428 2.390 -0.689 1.00 96.06 88 ALA A N 1
ATOM 727 C CA . ALA A 1 88 ? -5.618 2.278 -2.135 1.00 96.06 88 ALA A CA 1
ATOM 728 C C . ALA A 1 88 ? -7.067 2.580 -2.555 1.00 96.06 88 ALA A C 1
ATOM 730 O O . ALA A 1 88 ? -7.302 3.326 -3.509 1.00 96.06 88 ALA A O 1
ATOM 731 N N . GLN A 1 89 ? -8.050 2.069 -1.809 1.00 95.06 89 GLN A N 1
ATOM 732 C CA . GLN A 1 89 ? -9.462 2.391 -2.020 1.00 95.06 89 GLN A CA 1
ATOM 733 C C . GLN A 1 89 ? -9.722 3.888 -1.861 1.00 95.06 89 GLN A C 1
ATOM 735 O O . GLN A 1 89 ? -10.426 4.470 -2.683 1.00 95.06 89 GLN A O 1
ATOM 740 N N . TRP A 1 90 ? -9.156 4.525 -0.830 1.00 92.44 90 TRP A N 1
ATOM 741 C CA . TRP A 1 90 ? -9.258 5.971 -0.639 1.00 92.44 90 TRP A CA 1
ATOM 742 C C . TRP A 1 90 ? -8.612 6.743 -1.795 1.00 92.44 90 TRP A C 1
ATOM 744 O O . TRP A 1 90 ? -9.226 7.674 -2.320 1.00 92.44 90 TRP A O 1
ATOM 754 N N . LEU A 1 91 ? -7.431 6.325 -2.260 1.00 92.06 91 LEU A N 1
ATOM 755 C CA . LEU A 1 91 ? -6.727 6.946 -3.384 1.00 92.06 91 LEU A CA 1
ATOM 756 C C . LEU A 1 91 ? -7.558 6.942 -4.672 1.00 92.06 91 LEU A C 1
ATOM 758 O O . LEU A 1 91 ? -7.534 7.940 -5.396 1.00 92.06 91 LEU A O 1
ATOM 762 N N . LEU A 1 92 ? -8.309 5.868 -4.926 1.00 90.62 92 LEU A N 1
ATOM 763 C CA . LEU A 1 92 ? -9.175 5.710 -6.098 1.00 90.62 92 LEU A CA 1
ATOM 764 C C . LEU A 1 92 ? -10.546 6.395 -5.965 1.00 90.62 92 LEU A C 1
ATOM 766 O O . LEU A 1 92 ? -11.310 6.417 -6.930 1.00 90.62 92 LEU A O 1
ATOM 770 N N . ARG A 1 93 ? -10.884 6.970 -4.801 1.00 88.75 93 ARG A N 1
ATOM 771 C CA . ARG A 1 93 ? -12.154 7.693 -4.641 1.00 88.75 93 ARG A CA 1
ATOM 772 C C . ARG A 1 93 ? -12.207 8.929 -5.546 1.00 88.75 93 ARG A C 1
ATOM 774 O O . ARG A 1 93 ? -11.206 9.641 -5.667 1.00 88.75 93 ARG A O 1
ATOM 781 N N . PRO A 1 94 ? -13.395 9.261 -6.081 1.00 89.38 94 PRO A N 1
ATOM 782 C CA . PRO A 1 94 ? -13.626 10.538 -6.741 1.00 89.38 94 PRO A CA 1
ATOM 783 C C . PRO A 1 94 ? -13.295 11.726 -5.831 1.00 89.38 94 PRO A C 1
ATOM 785 O O . PRO A 1 94 ? -13.512 11.669 -4.615 1.00 89.38 94 PRO A O 1
ATOM 788 N N . TRP A 1 95 ? -12.842 12.831 -6.428 1.00 84.31 95 TRP A N 1
ATOM 789 C CA . TRP A 1 95 ? -12.419 14.039 -5.708 1.00 84.31 95 TRP A CA 1
ATOM 790 C C . TRP A 1 95 ? -13.491 14.575 -4.744 1.00 84.31 95 TRP A C 1
ATOM 792 O O . TRP A 1 95 ? -13.174 14.940 -3.615 1.00 84.31 95 TRP A O 1
ATOM 802 N N . HIS A 1 96 ? -14.768 14.538 -5.139 1.00 80.44 96 HIS A N 1
ATOM 803 C CA . HIS A 1 96 ? -15.873 15.051 -4.327 1.00 80.44 96 HIS A CA 1
ATOM 804 C C . HIS A 1 96 ? -16.044 14.270 -3.016 1.00 80.44 96 HIS A C 1
ATOM 806 O O . HIS A 1 96 ? -16.355 14.858 -1.983 1.00 80.44 96 HIS A O 1
ATOM 812 N N . ARG A 1 97 ? -15.779 12.954 -3.015 1.00 82.75 97 ARG A N 1
ATOM 813 C CA . ARG A 1 97 ? -15.825 12.149 -1.785 1.00 82.75 97 ARG A CA 1
ATOM 814 C C . ARG A 1 97 ? -14.662 12.480 -0.856 1.00 82.75 97 ARG A C 1
ATOM 816 O O . ARG A 1 97 ? -14.871 12.564 0.347 1.00 82.75 97 ARG A O 1
ATOM 823 N N . LYS A 1 98 ? -13.468 12.721 -1.406 1.00 83.25 98 LYS A N 1
ATOM 824 C CA . LYS A 1 98 ? -12.299 13.138 -0.614 1.00 83.25 98 LYS A CA 1
ATOM 825 C C . LYS A 1 98 ? -12.537 14.496 0.045 1.00 83.25 98 LYS A C 1
ATOM 827 O O . LYS A 1 98 ? -12.319 14.632 1.242 1.00 83.25 98 LYS A O 1
ATOM 832 N N . ALA A 1 99 ? -13.052 15.463 -0.715 1.00 79.56 99 ALA A N 1
ATOM 833 C CA . ALA A 1 99 ? -13.407 16.780 -0.190 1.00 79.56 99 ALA A CA 1
ATOM 834 C C . ALA A 1 99 ? -14.446 16.676 0.939 1.00 79.56 99 ALA A C 1
ATOM 836 O O . ALA A 1 99 ? -14.300 17.305 1.986 1.00 79.56 99 ALA A O 1
ATOM 837 N N . TRP A 1 100 ? -15.457 15.824 0.762 1.00 82.00 100 TRP A N 1
ATOM 838 C CA . TRP A 1 100 ? -16.487 15.594 1.771 1.00 82.00 100 TRP A CA 1
ATOM 839 C C . TRP A 1 100 ? -15.950 14.962 3.062 1.00 82.00 100 TRP A C 1
ATOM 841 O O . TRP A 1 100 ? -16.352 15.367 4.153 1.00 82.00 100 TRP A O 1
ATOM 851 N N . ASP A 1 101 ? -15.019 14.010 2.962 1.00 85.00 101 ASP A N 1
ATOM 852 C CA . ASP A 1 101 ? -14.371 13.397 4.127 1.00 85.00 101 ASP A CA 1
ATOM 853 C C . ASP A 1 101 ? -13.558 14.438 4.924 1.00 85.00 101 ASP A C 1
ATOM 855 O O . ASP A 1 101 ? -13.639 14.470 6.155 1.00 85.00 101 ASP A O 1
ATOM 859 N N . THR A 1 102 ? -12.860 15.354 4.241 1.00 80.75 102 THR A N 1
ATOM 860 C CA . THR A 1 102 ? -12.146 16.475 4.879 1.00 80.75 102 THR A CA 1
ATOM 861 C C . THR A 1 102 ? -13.102 17.405 5.625 1.00 80.75 102 THR A C 1
ATOM 863 O O . THR A 1 102 ? -12.867 17.736 6.789 1.00 80.75 102 THR A O 1
ATOM 866 N N . VAL A 1 103 ? -14.213 17.790 4.987 1.00 83.19 103 VAL A N 1
ATOM 867 C CA . VAL A 1 103 ? -15.233 18.651 5.607 1.00 83.19 103 VAL A CA 1
ATOM 868 C C . VAL A 1 103 ? -15.834 17.974 6.839 1.00 83.19 103 VAL A C 1
ATOM 870 O O . VAL A 1 103 ? -15.912 18.586 7.904 1.00 83.19 103 VAL A O 1
ATOM 873 N N . LYS A 1 104 ? -16.192 16.689 6.744 1.00 85.31 104 LYS A N 1
ATOM 874 C CA . LYS A 1 104 ? -16.701 15.910 7.883 1.00 85.31 104 LYS A CA 1
ATOM 875 C C . LYS A 1 104 ? -15.704 15.836 9.034 1.00 85.31 104 LYS A C 1
ATOM 877 O O . LYS A 1 104 ? -16.105 15.992 10.186 1.00 85.31 104 LYS A O 1
ATOM 882 N N . GLY A 1 105 ? -14.426 15.604 8.737 1.00 81.31 105 GLY A N 1
ATOM 883 C CA . GLY A 1 105 ? -13.364 15.576 9.742 1.00 81.31 105 GLY A CA 1
ATOM 884 C C . GLY A 1 105 ? -13.255 16.905 10.490 1.00 81.31 105 GLY A C 1
ATOM 885 O O . GLY A 1 105 ? -13.227 16.922 11.722 1.00 81.31 105 GLY A O 1
ATOM 886 N N . TYR A 1 106 ? -13.290 18.017 9.754 1.00 86.94 106 TYR A N 1
ATOM 887 C CA . TYR A 1 106 ? -13.268 19.358 10.333 1.00 86.94 106 TYR A CA 1
ATOM 888 C C . TYR A 1 106 ? -14.480 19.624 11.235 1.00 86.94 106 TYR A C 1
ATOM 890 O O . TYR A 1 106 ? -14.319 20.042 12.383 1.00 86.94 106 TYR A O 1
ATOM 898 N N . VAL A 1 107 ? -15.690 19.316 10.758 1.00 86.38 107 VAL A N 1
ATOM 899 C CA . VAL A 1 107 ? -16.928 19.482 11.536 1.00 86.38 107 VAL A CA 1
ATOM 900 C C . VAL A 1 107 ? -16.896 18.633 12.808 1.00 86.38 107 VAL A C 1
ATOM 902 O O . VAL A 1 107 ? -17.173 19.138 13.894 1.00 86.38 107 VAL A O 1
ATOM 905 N N . ARG A 1 108 ? -16.492 17.361 12.709 1.00 89.69 108 ARG A N 1
ATOM 906 C CA . ARG A 1 108 ? -16.398 16.459 13.864 1.00 89.69 108 ARG A CA 1
ATOM 907 C C . ARG A 1 108 ? -15.396 16.962 14.905 1.00 89.69 108 ARG A C 1
ATOM 909 O O . ARG A 1 108 ? -15.699 16.939 16.094 1.00 89.69 108 ARG A O 1
ATOM 916 N N . SER A 1 109 ? -14.234 17.447 14.468 1.00 84.88 109 SER A N 1
ATOM 917 C CA . SER A 1 109 ? -13.225 18.031 15.360 1.00 84.88 109 SER A CA 1
ATOM 918 C C . SER A 1 109 ? -13.764 19.262 16.099 1.00 84.88 109 SER A C 1
ATOM 920 O O . SER A 1 109 ? -13.616 19.376 17.316 1.00 84.88 109 SER A O 1
ATOM 922 N N . ARG A 1 110 ? -14.492 20.142 15.397 1.00 89.44 110 ARG A N 1
ATOM 923 C CA . ARG A 1 110 ? -15.138 21.316 16.007 1.00 89.44 110 ARG A CA 1
ATOM 924 C C . ARG A 1 110 ? -16.204 20.934 17.034 1.00 89.44 110 ARG A C 1
ATOM 926 O O . ARG A 1 110 ? -16.244 21.540 18.099 1.00 89.44 110 ARG A O 1
ATOM 933 N N . ILE A 1 111 ? -17.015 19.915 16.755 1.00 91.69 111 ILE A N 1
ATOM 934 C CA . ILE A 1 111 ? -18.009 19.405 17.711 1.00 91.69 111 ILE A CA 1
ATOM 935 C C . ILE A 1 111 ? -17.322 18.872 18.975 1.00 91.69 111 ILE A C 1
ATOM 937 O O . ILE A 1 111 ? -17.734 19.221 20.079 1.00 91.69 111 ILE A O 1
ATOM 941 N N . HIS A 1 112 ? -16.251 18.083 18.834 1.00 90.75 112 HIS A N 1
ATOM 942 C CA . HIS A 1 112 ? -15.493 17.580 19.984 1.00 90.75 112 HIS A CA 1
ATOM 943 C C . HIS A 1 112 ? -14.855 18.705 20.808 1.00 90.75 112 HIS A C 1
ATOM 945 O O . HIS A 1 112 ? -14.897 18.643 22.034 1.00 90.75 112 HIS A O 1
ATOM 951 N N . LEU A 1 113 ? -14.326 19.749 20.161 1.00 93.19 113 LEU A N 1
ATOM 952 C CA . LEU A 1 113 ? -13.789 20.926 20.848 1.00 93.19 113 LEU A CA 1
ATOM 953 C C . LEU A 1 113 ? -14.871 21.627 21.683 1.00 93.19 113 LEU A C 1
ATOM 955 O O . LEU A 1 113 ? -14.652 21.913 22.856 1.00 93.19 113 LEU A O 1
ATOM 959 N N . ILE A 1 114 ? -16.046 21.874 21.095 1.00 93.88 114 ILE A N 1
ATOM 960 C CA . ILE A 1 114 ? -17.164 22.531 21.788 1.00 93.88 114 ILE A CA 1
ATOM 961 C C . ILE A 1 114 ? -17.620 21.690 22.987 1.00 93.88 114 ILE A C 1
ATOM 963 O O . ILE A 1 114 ? -17.778 22.222 24.083 1.00 93.88 114 ILE A O 1
ATOM 967 N N . LEU A 1 115 ? -17.771 20.375 22.805 1.00 95.81 115 LEU A N 1
ATOM 968 C CA . LEU A 1 115 ? -18.107 19.443 23.886 1.00 95.81 115 LEU A CA 1
ATOM 969 C C . LEU A 1 115 ? -17.072 19.466 25.017 1.00 95.81 115 LEU A C 1
ATOM 971 O O . LEU A 1 115 ? -17.453 19.512 26.184 1.00 95.81 115 LEU A O 1
ATOM 975 N N . ALA A 1 116 ? -15.778 19.476 24.690 1.00 94.75 116 ALA A N 1
ATOM 976 C CA . ALA A 1 116 ? -14.707 19.536 25.682 1.00 94.75 116 ALA A CA 1
ATOM 977 C C . ALA A 1 116 ? -14.726 20.851 26.481 1.00 94.75 116 ALA A C 1
ATOM 979 O O . ALA A 1 116 ? -14.546 20.835 27.699 1.00 94.75 116 ALA A O 1
ATOM 980 N N . VAL A 1 117 ? -15.007 21.982 25.823 1.00 96.12 117 VAL A N 1
ATOM 981 C CA . VAL A 1 117 ? -15.150 23.284 26.493 1.00 96.12 117 VAL A CA 1
ATOM 982 C C . VAL A 1 117 ? -16.369 23.290 27.416 1.00 96.12 117 VAL A C 1
ATOM 984 O O . VAL A 1 117 ? -16.246 23.676 28.575 1.00 96.12 117 VAL A O 1
ATOM 987 N N . LEU A 1 118 ? -17.524 22.809 26.946 1.00 96.88 118 LEU A N 1
ATOM 988 C CA . LEU A 1 118 ? -18.741 22.733 27.760 1.00 96.88 118 LEU A CA 1
ATOM 989 C C . LEU A 1 118 ? -18.559 21.834 28.987 1.00 96.88 118 LEU A C 1
ATOM 991 O O . LEU A 1 118 ? -18.966 22.216 30.080 1.00 96.88 118 LEU A O 1
ATOM 995 N N . LEU A 1 119 ? -17.909 20.677 28.829 1.00 96.94 119 LEU A N 1
ATOM 996 C CA . LEU A 1 119 ? -17.594 19.778 29.943 1.00 96.94 119 LEU A CA 1
ATOM 997 C C . LEU A 1 119 ? -16.653 20.433 30.959 1.00 96.94 119 LEU A C 1
ATOM 999 O O . LEU A 1 119 ? -16.881 20.319 32.160 1.00 96.94 119 LEU A O 1
ATOM 1003 N N . THR A 1 120 ? -15.636 21.160 30.490 1.00 96.25 120 THR A N 1
ATOM 1004 C CA . THR A 1 120 ? -14.712 21.895 31.368 1.00 96.25 120 THR A CA 1
ATOM 1005 C C . THR A 1 120 ? -15.437 22.989 32.158 1.00 96.25 120 THR A C 1
ATOM 1007 O O . THR A 1 120 ? -15.236 23.114 33.364 1.00 96.25 120 THR A O 1
ATOM 1010 N N . LEU A 1 121 ? -16.320 23.753 31.505 1.00 96.62 121 LEU A N 1
ATOM 1011 C CA . LEU A 1 121 ? -17.120 24.792 32.161 1.00 96.62 121 LEU A CA 1
ATOM 1012 C C . LEU A 1 121 ? -18.110 24.205 33.174 1.00 96.62 121 LEU A C 1
ATOM 1014 O O . LEU A 1 121 ? -18.245 24.736 34.274 1.00 96.62 121 LEU A O 1
ATOM 1018 N N . LEU A 1 122 ? -18.766 23.092 32.831 1.00 96.56 122 LEU A N 1
ATOM 1019 C CA . LEU A 1 122 ? -19.662 22.374 33.737 1.00 96.56 122 LEU A CA 1
ATOM 1020 C C . LEU A 1 122 ? -18.906 21.881 34.978 1.00 96.56 122 LEU A C 1
ATOM 1022 O O . LEU A 1 122 ? -19.379 22.055 36.097 1.00 96.56 122 LEU A O 1
ATOM 1026 N N . PHE A 1 123 ? -17.721 21.300 34.786 1.00 96.56 123 PHE A N 1
ATOM 1027 C CA . PHE A 1 123 ? -16.880 20.831 35.882 1.00 96.56 123 PHE A CA 1
ATOM 1028 C C . PHE A 1 123 ? -16.456 21.985 36.799 1.00 96.56 123 PHE A C 1
ATOM 1030 O O . PHE A 1 123 ? -16.632 21.894 38.011 1.00 96.56 123 PHE A O 1
ATOM 1037 N N . ALA A 1 124 ? -15.983 23.098 36.230 1.00 95.19 124 ALA A N 1
ATOM 1038 C CA . ALA A 1 124 ? -15.627 24.291 36.996 1.00 95.19 124 ALA A CA 1
ATOM 1039 C C . ALA A 1 124 ? -16.820 24.850 37.793 1.00 95.19 124 ALA A C 1
ATOM 1041 O O . ALA A 1 124 ? -16.668 25.218 38.956 1.00 95.19 124 ALA A O 1
ATOM 1042 N N . TYR A 1 125 ? -18.016 24.863 37.196 1.00 96.69 125 TYR A N 1
ATOM 1043 C CA . TYR A 1 125 ? -19.242 25.286 37.871 1.00 96.69 125 TYR A CA 1
ATOM 1044 C C . TYR A 1 125 ? -19.611 24.372 39.047 1.00 96.69 125 TYR A C 1
ATOM 1046 O O . TYR A 1 125 ? -19.954 24.863 40.121 1.00 96.69 125 TYR A O 1
ATOM 1054 N N . LEU A 1 126 ? -19.521 23.051 38.867 1.00 96.44 126 LEU A N 1
ATOM 1055 C CA . LEU A 1 126 ? -19.796 22.084 39.932 1.00 96.44 126 LEU A CA 1
ATOM 1056 C C . LEU A 1 126 ? -18.809 22.229 41.095 1.00 96.44 126 LEU A C 1
ATOM 1058 O O . LEU A 1 126 ? -19.239 22.238 42.245 1.00 96.44 126 LEU A O 1
ATOM 1062 N N . VAL A 1 127 ? -17.516 22.406 40.803 1.00 95.38 127 VAL A N 1
ATOM 1063 C CA . VAL A 1 127 ? -16.492 22.668 41.828 1.00 95.38 127 VAL A CA 1
ATOM 1064 C C . VAL A 1 127 ? -16.794 23.963 42.579 1.00 95.38 127 VAL A C 1
ATOM 1066 O O . VAL A 1 127 ? -16.769 23.967 43.799 1.00 95.38 127 VAL A O 1
ATOM 1069 N N . TRP A 1 128 ? -17.147 25.046 41.884 1.00 94.62 128 TRP A N 1
ATOM 1070 C CA . TRP A 1 128 ? -17.507 26.306 42.542 1.00 94.62 128 TRP A CA 1
ATOM 1071 C C . TRP A 1 128 ? -18.773 26.200 43.407 1.00 94.62 128 TRP A C 1
ATOM 1073 O O . TRP A 1 128 ? -18.887 26.875 44.426 1.00 94.62 128 TRP A O 1
ATOM 1083 N N . ARG A 1 129 ? -19.748 25.378 42.997 1.00 95.69 129 ARG A N 1
ATOM 1084 C CA . ARG A 1 129 ? -21.039 25.256 43.686 1.00 95.69 129 ARG A CA 1
ATOM 1085 C C . ARG A 1 129 ? -21.004 24.325 44.901 1.00 95.69 129 ARG A C 1
ATOM 1087 O O . ARG A 1 129 ? -21.802 24.532 45.813 1.00 95.69 129 ARG A O 1
ATOM 1094 N N . PHE A 1 130 ? -20.162 23.293 44.877 1.00 94.38 130 PHE A N 1
ATOM 1095 C CA . PHE A 1 130 ? -20.163 22.208 45.867 1.00 94.38 130 PHE A CA 1
ATOM 1096 C C . PHE A 1 130 ? -18.819 21.980 46.574 1.00 94.38 130 PHE A C 1
ATOM 1098 O O . PHE A 1 130 ? -18.768 21.145 47.477 1.00 94.38 130 PHE A O 1
ATOM 1105 N N . GLY A 1 131 ? -17.750 22.653 46.142 1.00 82.00 131 GLY A N 1
ATOM 1106 C CA . GLY A 1 131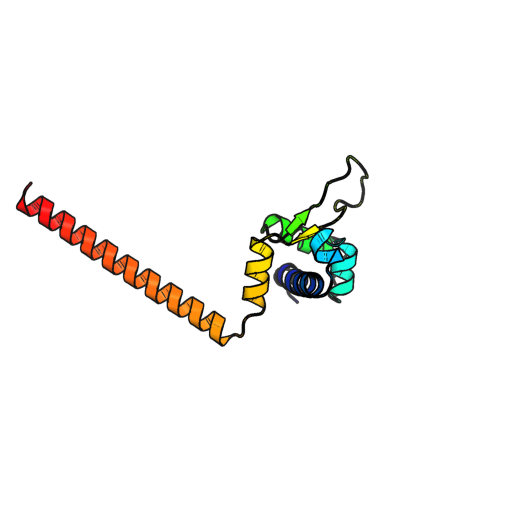 ? -16.431 22.631 46.780 1.00 82.00 131 GLY A CA 1
ATOM 1107 C C . GLY A 1 131 ? -16.207 23.766 47.767 1.00 82.00 131 GLY A C 1
ATOM 1108 O O . GLY A 1 131 ? -17.120 24.602 47.954 1.00 82.00 131 GLY A O 1
#

Radius of gyration: 22.37 Å; chains: 1; bounding box: 44×43×63 Å